Protein AF-A0A956Y1V3-F1 (afdb_monomer_lite)

Secondary structure (DSSP, 8-state):
-GGG-SSEEEEES-GGG-HHHHHHHHTS-GGGEEEEESS-TTGGGGS-S-SEEEE-S--SGGGHHHHHHHHTTSS-------S----

Radius of gyration: 12.69 Å; chains: 1; bounding box: 29×30×29 Å

Foldseek 3Di:
DQVPDQAAEEEDEPCVVPVPVLVVQQPGPQCRYEYEYAADLCCVVSHPRHVYYHYQNHVDPVSPVVVVCCVVVNDPDP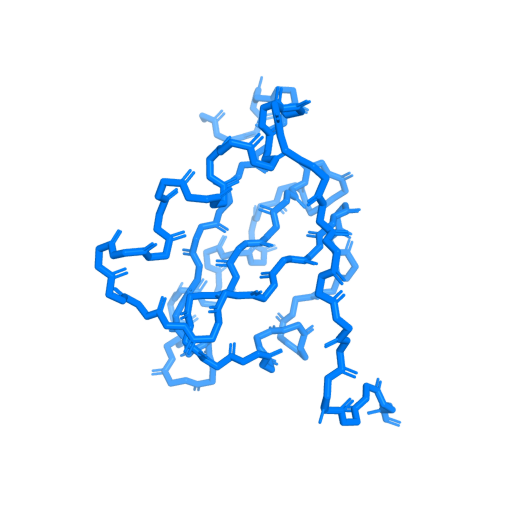DDDPDDPDD

Sequence (87 aa):
AASSAEQVVVFTRNLEENAQLAELVNGLPLERTVVVALHSPEDWRYIPRPQAYIMTYSPLPAAYEPVCRILSGQLPATGQVVINMDI

Structure (mmCIF, N/CA/C/O backbone):
data_AF-A0A956Y1V3-F1
#
_entry.id   AF-A0A956Y1V3-F1
#
loop_
_atom_site.group_PDB
_atom_site.id
_atom_site.type_symbol
_atom_site.label_atom_id
_atom_site.label_alt_id
_atom_site.label_comp_id
_atom_site.label_asym_id
_atom_site.label_entity_id
_atom_site.label_seq_id
_atom_site.pdbx_PDB_ins_code
_atom_site.Cartn_x
_atom_site.Cartn_y
_atom_site.Cartn_z
_atom_site.occupancy
_atom_site.B_iso_or_equiv
_atom_site.auth_seq_id
_atom_site.auth_comp_id
_atom_site.auth_asym_id
_atom_site.auth_atom_id
_atom_site.pdbx_PDB_model_num
ATOM 1 N N . ALA A 1 1 ? -5.520 11.886 12.462 1.00 74.19 1 ALA A N 1
ATOM 2 C CA . ALA A 1 1 ? -5.977 11.694 11.070 1.00 74.19 1 ALA A CA 1
ATOM 3 C C . ALA A 1 1 ? -6.136 10.207 10.755 1.00 74.19 1 ALA A C 1
ATOM 5 O O . ALA A 1 1 ?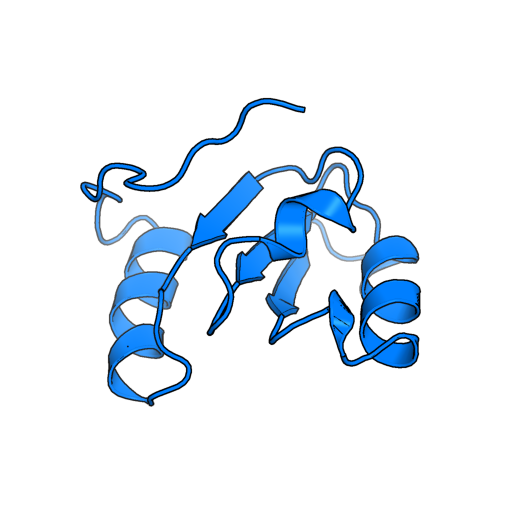 -7.268 9.770 10.635 1.00 74.19 1 ALA A O 1
ATOM 6 N N . ALA A 1 2 ? -5.061 9.406 10.723 1.00 87.38 2 ALA A N 1
ATOM 7 C CA . ALA A 1 2 ? -5.172 7.954 10.499 1.00 87.38 2 ALA A CA 1
ATOM 8 C C . ALA A 1 2 ? -5.951 7.217 11.610 1.00 87.38 2 ALA A C 1
ATOM 10 O O . ALA A 1 2 ? -6.753 6.337 11.328 1.00 87.38 2 ALA A O 1
ATOM 11 N N . SER A 1 3 ? -5.792 7.630 12.873 1.00 88.56 3 SER A N 1
ATOM 12 C CA . SER A 1 3 ? -6.499 7.042 14.024 1.00 88.56 3 SER A CA 1
ATOM 13 C C . SER A 1 3 ? -8.029 7.157 13.966 1.00 88.56 3 SER A C 1
ATOM 15 O O . SER A 1 3 ? -8.724 6.364 14.600 1.00 88.56 3 SER A O 1
ATOM 17 N N . SER A 1 4 ? -8.563 8.115 13.210 1.00 93.56 4 SER A N 1
ATOM 18 C CA . SER A 1 4 ? -10.003 8.345 13.048 1.00 93.56 4 SER A CA 1
ATOM 19 C C . SER A 1 4 ? -10.549 7.864 11.700 1.00 93.56 4 SER A C 1
ATOM 21 O O . SER A 1 4 ? -11.744 7.989 11.469 1.00 93.56 4 SER A O 1
ATOM 23 N N . ALA A 1 5 ? -9.700 7.358 10.800 1.00 96.00 5 ALA A N 1
ATOM 24 C CA . ALA A 1 5 ? -10.119 6.886 9.483 1.00 96.00 5 ALA A CA 1
ATOM 25 C C . ALA A 1 5 ? -10.677 5.459 9.568 1.00 96.00 5 ALA A C 1
ATOM 27 O O . ALA A 1 5 ? -10.103 4.614 10.246 1.00 96.00 5 ALA A O 1
ATOM 28 N N . GLU A 1 6 ? -11.772 5.160 8.873 1.00 96.06 6 GLU A N 1
ATOM 29 C CA . GLU A 1 6 ? -12.339 3.800 8.846 1.00 96.06 6 GLU A CA 1
ATOM 30 C C . GLU A 1 6 ? -11.387 2.790 8.194 1.00 96.06 6 GLU A C 1
ATOM 32 O O . GLU A 1 6 ? -11.267 1.658 8.658 1.00 96.06 6 GLU A O 1
ATOM 37 N N . GLN A 1 7 ? -10.653 3.232 7.173 1.00 96.25 7 GLN A N 1
ATOM 38 C CA . GLN A 1 7 ? -9.612 2.470 6.502 1.00 96.25 7 GLN A CA 1
ATOM 39 C C . GLN A 1 7 ? -8.410 3.371 6.225 1.00 96.25 7 GLN A C 1
ATOM 41 O O . GLN A 1 7 ? -8.556 4.556 5.913 1.00 96.25 7 GLN A O 1
ATOM 46 N N . VAL A 1 8 ? -7.214 2.803 6.337 1.00 97.94 8 VAL A N 1
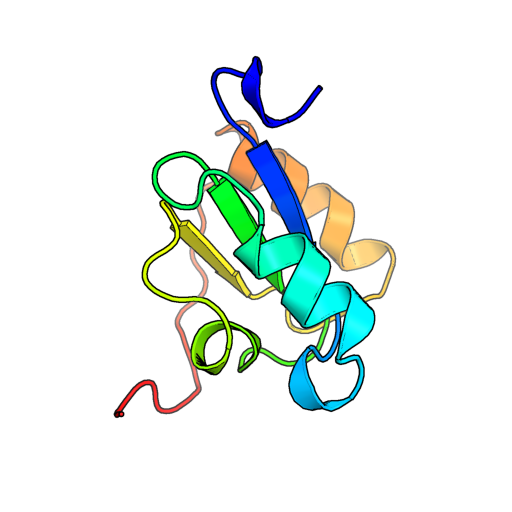ATOM 47 C CA . VAL A 1 8 ? -5.956 3.471 6.002 1.00 97.94 8 VAL A CA 1
ATOM 48 C C . VAL A 1 8 ? -5.339 2.750 4.813 1.00 97.94 8 VAL A C 1
ATOM 50 O O . VAL A 1 8 ? -5.238 1.528 4.817 1.00 97.94 8 VAL A O 1
ATOM 53 N N . VAL A 1 9 ? -4.904 3.497 3.802 1.00 97.50 9 VAL A N 1
ATOM 54 C CA . VAL A 1 9 ? -4.061 2.968 2.725 1.00 97.50 9 VAL A CA 1
ATOM 55 C C . VAL A 1 9 ? -2.701 3.632 2.848 1.00 97.50 9 VAL A C 1
ATOM 57 O O . VAL A 1 9 ? -2.611 4.861 2.828 1.00 97.50 9 VAL A O 1
ATOM 60 N N . VAL A 1 10 ? -1.648 2.832 2.992 1.00 96.94 10 VAL A N 1
ATOM 61 C CA . VAL A 1 10 ? -0.272 3.324 3.081 1.00 96.94 10 VAL A CA 1
ATOM 62 C C . VAL A 1 10 ? 0.564 2.745 1.952 1.00 96.94 10 VAL A C 1
ATOM 64 O O . VAL A 1 10 ? 0.567 1.540 1.720 1.00 96.94 10 VAL A O 1
ATOM 67 N N . PHE A 1 11 ? 1.276 3.619 1.249 1.00 96.88 11 PHE A N 1
ATOM 68 C CA . PHE A 1 11 ? 2.220 3.232 0.210 1.00 96.88 11 PHE A CA 1
ATOM 69 C C . PHE A 1 11 ? 3.623 3.196 0.809 1.00 96.88 11 PHE A C 1
ATOM 71 O O . PHE A 1 11 ? 4.076 4.191 1.379 1.00 96.88 11 PHE A O 1
ATOM 78 N N . THR A 1 12 ? 4.307 2.063 0.684 1.00 97.31 12 THR A N 1
ATOM 79 C CA . THR A 1 12 ? 5.653 1.853 1.226 1.00 97.31 12 THR A CA 1
ATOM 80 C C . THR A 1 12 ? 6.666 1.670 0.107 1.00 97.31 12 THR A C 1
ATOM 82 O O . THR A 1 12 ? 6.325 1.335 -1.030 1.00 97.31 12 THR A O 1
ATOM 85 N N . ARG A 1 13 ? 7.936 1.924 0.420 1.00 96.12 13 ARG A N 1
ATOM 86 C CA . ARG A 1 13 ? 9.057 1.686 -0.486 1.00 96.12 13 ARG A CA 1
ATOM 87 C C . ARG A 1 13 ? 10.288 1.318 0.335 1.00 96.12 13 ARG A C 1
ATOM 89 O O . ARG A 1 13 ? 10.849 2.203 0.972 1.00 96.12 13 ARG A O 1
ATOM 96 N N . ASN A 1 14 ? 10.702 0.053 0.251 1.00 95.56 14 ASN A N 1
ATOM 97 C CA . ASN A 1 14 ? 11.927 -0.488 0.850 1.00 95.56 14 ASN A CA 1
ATOM 98 C C . ASN A 1 14 ? 12.037 -0.148 2.347 1.00 95.56 14 ASN A C 1
ATOM 100 O O . ASN A 1 14 ? 12.907 0.619 2.756 1.00 95.56 14 ASN A O 1
ATOM 104 N N . LEU A 1 15 ? 11.145 -0.706 3.170 1.00 96.38 15 LEU A N 1
ATOM 105 C CA . LEU A 1 15 ? 11.135 -0.464 4.618 1.00 96.38 15 LEU A CA 1
ATOM 106 C C . LEU A 1 15 ? 12.435 -0.885 5.311 1.00 96.38 15 LEU A C 1
ATOM 108 O O . LEU A 1 15 ? 12.829 -0.238 6.279 1.00 96.38 15 LEU A O 1
ATOM 112 N N . GLU A 1 16 ? 13.123 -1.901 4.786 1.00 95.50 16 GLU A N 1
ATOM 113 C CA . GLU A 1 16 ? 14.466 -2.300 5.230 1.00 95.50 16 GLU A CA 1
ATOM 114 C C . GLU A 1 16 ? 15.454 -1.121 5.238 1.00 95.50 16 GLU A C 1
ATOM 116 O O . GLU A 1 16 ? 16.270 -0.988 6.147 1.00 95.50 16 GLU A O 1
ATOM 121 N N . GLU A 1 17 ? 15.360 -0.237 4.243 1.00 96.38 17 GLU A N 1
ATOM 122 C CA . GLU A 1 17 ? 16.283 0.883 4.047 1.00 96.38 17 GLU A CA 1
ATOM 123 C C . GLU A 1 17 ? 15.824 2.163 4.767 1.00 96.38 17 GLU A C 1
ATOM 125 O O . GLU A 1 17 ? 16.542 3.165 4.782 1.00 96.38 17 GLU A O 1
ATOM 130 N N . ASN A 1 18 ? 14.618 2.171 5.349 1.00 94.81 18 ASN A N 1
ATOM 131 C CA . ASN A 1 18 ? 13.999 3.378 5.884 1.00 94.81 18 ASN A CA 1
ATOM 132 C C . ASN A 1 18 ? 13.295 3.129 7.224 1.00 94.81 18 ASN A C 1
ATOM 134 O O . ASN A 1 18 ? 12.073 2.990 7.303 1.00 94.81 18 ASN A O 1
ATOM 138 N N . ALA A 1 19 ? 14.086 3.160 8.300 1.00 94.12 19 ALA A N 1
ATOM 139 C CA . ALA A 1 19 ? 13.609 2.958 9.667 1.00 94.12 19 ALA A CA 1
ATOM 140 C C . ALA A 1 19 ? 12.502 3.944 10.088 1.00 94.12 19 ALA A C 1
ATOM 142 O O . ALA A 1 19 ? 11.585 3.560 10.805 1.00 94.12 19 ALA A O 1
ATOM 143 N N . GLN A 1 20 ? 12.543 5.194 9.612 1.00 95.56 20 GLN A N 1
ATOM 144 C CA . GLN A 1 20 ? 11.525 6.204 9.933 1.00 95.56 20 GLN A CA 1
ATOM 145 C C . GLN A 1 20 ? 10.183 5.871 9.275 1.00 95.56 20 GLN A C 1
ATOM 147 O O . GLN A 1 20 ? 9.127 6.018 9.888 1.00 95.56 20 GLN A O 1
ATOM 152 N N . LEU A 1 21 ? 10.214 5.388 8.030 1.00 95.19 21 LEU A N 1
ATOM 153 C CA . LEU A 1 21 ? 9.011 4.917 7.354 1.00 95.19 21 LEU A CA 1
ATOM 154 C C . LEU A 1 21 ? 8.482 3.634 8.005 1.00 95.19 21 LEU A C 1
ATOM 156 O O . LEU A 1 21 ? 7.273 3.501 8.174 1.00 95.19 21 LEU A O 1
ATOM 160 N N . ALA A 1 22 ? 9.364 2.722 8.421 1.00 95.81 22 ALA A N 1
ATOM 161 C CA . ALA A 1 22 ? 8.966 1.523 9.153 1.00 95.81 22 ALA A CA 1
ATOM 162 C C . ALA A 1 22 ? 8.283 1.877 10.486 1.00 95.81 22 ALA A C 1
ATOM 164 O O . ALA A 1 22 ? 7.229 1.323 10.794 1.00 95.81 22 ALA A O 1
ATOM 165 N N . GLU A 1 23 ? 8.827 2.831 11.245 1.00 96.00 23 GLU A N 1
ATOM 166 C CA . GLU A 1 23 ? 8.219 3.333 12.482 1.00 96.00 23 GLU A CA 1
ATOM 167 C C . GLU A 1 23 ? 6.848 3.971 12.219 1.00 96.00 23 GLU A C 1
ATOM 169 O O . GLU A 1 23 ? 5.874 3.643 12.898 1.00 96.00 23 GLU A O 1
ATOM 174 N N . LEU A 1 24 ? 6.741 4.811 11.183 1.00 95.06 24 LEU A N 1
ATOM 175 C CA . LEU A 1 24 ? 5.473 5.421 10.782 1.00 95.06 24 LEU A CA 1
ATOM 176 C C . LEU A 1 24 ? 4.408 4.362 10.481 1.00 95.06 24 LEU A C 1
ATOM 178 O O . LEU A 1 24 ? 3.287 4.477 10.971 1.00 95.06 24 LEU A O 1
ATOM 182 N N . VAL A 1 25 ? 4.748 3.346 9.682 1.00 96.19 25 VAL A N 1
ATOM 183 C CA . VAL A 1 25 ? 3.811 2.284 9.293 1.00 96.19 25 VAL A CA 1
ATOM 184 C C . VAL A 1 25 ? 3.395 1.455 10.507 1.00 96.19 25 VAL A C 1
ATOM 186 O O . VAL A 1 25 ? 2.210 1.187 10.674 1.00 96.19 25 VAL A O 1
ATOM 189 N N . ASN A 1 26 ? 4.334 1.098 11.386 1.00 95.62 26 ASN A N 1
ATOM 190 C CA . ASN A 1 26 ? 4.037 0.335 12.601 1.00 95.62 26 ASN A CA 1
ATOM 191 C C . ASN A 1 26 ? 3.203 1.123 13.628 1.00 95.62 26 ASN A C 1
ATOM 193 O O . ASN A 1 26 ? 2.526 0.519 14.456 1.00 95.62 26 ASN A O 1
ATOM 197 N N . GLY A 1 27 ? 3.208 2.458 13.560 1.00 95.75 27 GLY A N 1
ATOM 198 C CA . GLY A 1 27 ? 2.328 3.321 14.352 1.00 95.75 27 GLY A CA 1
ATOM 199 C C . GLY A 1 27 ? 0.893 3.443 13.818 1.00 95.75 27 GLY A C 1
ATOM 200 O O . GLY A 1 27 ? 0.061 4.096 14.454 1.00 95.75 27 GLY A O 1
ATOM 201 N N . LEU A 1 28 ? 0.584 2.864 12.652 1.00 96.81 28 LEU A N 1
ATOM 202 C CA . LEU A 1 28 ? -0.763 2.872 12.080 1.00 96.81 28 LEU A CA 1
ATOM 203 C C . LEU A 1 28 ? -1.667 1.822 12.751 1.00 96.81 28 LEU A C 1
ATOM 205 O O . LEU A 1 28 ? -1.181 0.828 13.284 1.00 96.81 28 LEU A O 1
ATOM 209 N N . PRO A 1 29 ? -3.000 1.997 12.696 1.00 96.81 29 PRO A N 1
ATOM 210 C CA . PRO A 1 29 ? -3.942 0.958 13.105 1.00 96.81 29 PRO A CA 1
ATOM 211 C C . PRO A 1 29 ? -3.943 -0.191 12.078 1.00 96.81 29 PRO A C 1
ATOM 213 O O . PRO A 1 29 ? -4.737 -0.201 11.128 1.00 96.81 29 PRO A O 1
ATOM 216 N N . LEU A 1 30 ? -2.988 -1.116 12.211 1.00 96.19 30 LEU A N 1
ATOM 217 C CA . LEU A 1 30 ? -2.667 -2.138 11.208 1.00 96.19 30 LEU A CA 1
ATOM 218 C C . LEU A 1 30 ? -3.864 -3.026 10.843 1.00 96.19 30 LEU A C 1
ATOM 220 O O . LEU A 1 30 ? -4.038 -3.363 9.674 1.00 96.19 30 LEU A O 1
ATOM 224 N N . GLU A 1 31 ? -4.754 -3.304 11.793 1.00 96.19 31 GLU A N 1
ATOM 225 C CA . GLU A 1 31 ? -5.975 -4.099 11.618 1.00 96.19 31 GLU A CA 1
ATOM 226 C C . GLU A 1 31 ? -6.968 -3.535 10.584 1.00 96.19 31 GLU A C 1
ATOM 228 O O . GLU A 1 31 ? -7.814 -4.268 10.071 1.00 96.19 31 GLU A O 1
ATOM 233 N N . ARG A 1 32 ? -6.851 -2.245 10.250 1.00 96.88 32 ARG A N 1
ATOM 234 C CA . ARG A 1 32 ? -7.624 -1.554 9.199 1.00 96.88 32 ARG A CA 1
ATOM 235 C C . ARG A 1 32 ? -6.732 -0.854 8.171 1.00 96.88 32 ARG A C 1
ATOM 237 O O . ARG A 1 32 ? -7.179 0.056 7.472 1.00 96.88 32 ARG A O 1
ATOM 244 N N . THR A 1 33 ? -5.460 -1.244 8.109 1.00 97.94 33 THR A N 1
ATOM 245 C CA . THR A 1 33 ? -4.486 -0.679 7.175 1.00 97.94 33 THR A CA 1
ATOM 246 C C . THR A 1 33 ? -4.238 -1.638 6.019 1.00 97.94 33 THR A C 1
ATOM 248 O O . THR A 1 33 ? -3.816 -2.776 6.222 1.00 97.94 33 THR A O 1
ATOM 251 N N . VAL A 1 34 ? -4.451 -1.153 4.798 1.00 98.00 34 VAL A N 1
ATOM 252 C CA . VAL A 1 34 ? -3.992 -1.784 3.561 1.00 98.00 34 VAL A CA 1
ATOM 253 C C . VAL A 1 34 ? -2.620 -1.220 3.216 1.00 98.00 34 VAL A C 1
ATOM 255 O O . VAL A 1 34 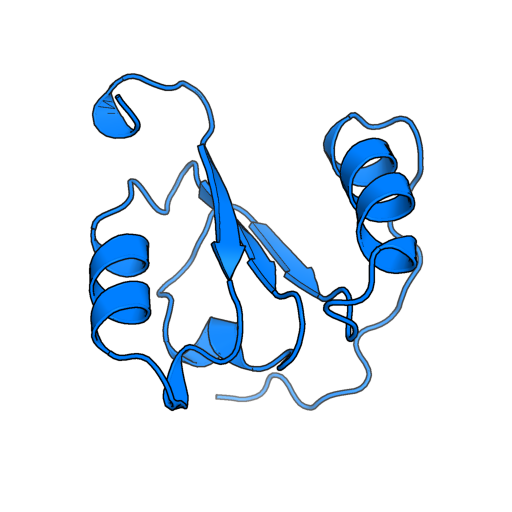? -2.455 -0.010 3.046 1.00 98.00 34 VAL A O 1
ATOM 258 N N . VAL A 1 35 ? -1.634 -2.098 3.100 1.00 97.81 35 VAL A N 1
ATOM 259 C CA . VAL A 1 35 ? -0.269 -1.734 2.717 1.00 97.81 35 VAL A CA 1
ATOM 260 C C . VAL A 1 35 ? -0.088 -1.977 1.225 1.00 97.81 35 VAL A C 1
ATOM 262 O O . VAL A 1 35 ? -0.412 -3.052 0.727 1.00 97.81 35 VAL A O 1
ATOM 265 N N . VAL A 1 36 ? 0.459 -0.994 0.518 1.00 97.81 36 VAL A N 1
ATOM 266 C CA . VAL A 1 36 ? 0.835 -1.089 -0.893 1.00 97.81 36 VAL A CA 1
ATOM 267 C C . VAL A 1 36 ? 2.347 -0.936 -1.006 1.00 97.81 36 VAL A C 1
ATOM 269 O O . VAL A 1 36 ? 2.875 0.173 -0.931 1.00 97.81 36 VAL A O 1
ATOM 272 N N . ALA A 1 37 ? 3.047 -2.048 -1.196 1.00 97.00 37 ALA A N 1
ATOM 273 C CA . ALA A 1 37 ? 4.490 -2.065 -1.364 1.00 97.00 37 ALA A CA 1
ATOM 274 C C . ALA A 1 37 ? 4.865 -1.755 -2.813 1.00 97.00 37 ALA A C 1
ATOM 276 O O . ALA A 1 37 ? 4.596 -2.538 -3.731 1.00 97.00 37 ALA A O 1
ATOM 277 N N . LEU A 1 38 ? 5.477 -0.585 -3.006 1.00 96.06 38 LEU A N 1
ATOM 278 C CA . LEU A 1 38 ? 5.766 -0.052 -4.330 1.00 96.06 38 LEU A CA 1
ATOM 279 C C . LEU A 1 38 ? 6.989 -0.685 -4.985 1.00 96.06 38 LEU A C 1
ATOM 281 O O . LEU A 1 38 ? 7.062 -0.709 -6.201 1.00 96.06 38 LEU A O 1
ATOM 285 N N . HIS A 1 39 ? 7.984 -1.141 -4.230 1.00 94.44 39 HIS A N 1
ATOM 286 C CA . HIS A 1 39 ? 9.261 -1.561 -4.812 1.00 94.44 39 HIS A CA 1
ATOM 287 C C . HIS A 1 39 ? 9.659 -2.956 -4.346 1.00 94.44 39 HIS A C 1
ATOM 289 O O . HIS A 1 39 ? 9.379 -3.920 -5.057 1.00 94.44 39 HIS A O 1
ATOM 295 N N . SER A 1 40 ? 10.261 -3.073 -3.161 1.00 91.38 40 SER A N 1
ATOM 296 C CA . SER A 1 40 ? 10.486 -4.379 -2.552 1.00 91.38 40 SER A CA 1
ATOM 297 C C . SER A 1 40 ? 9.146 -5.039 -2.205 1.00 91.38 40 SER A C 1
ATOM 299 O O . SER A 1 40 ? 8.338 -4.430 -1.499 1.00 91.38 40 SER A O 1
ATOM 301 N N . PRO A 1 41 ? 8.898 -6.284 -2.647 1.00 92.31 41 PRO A N 1
ATOM 302 C CA . PRO A 1 41 ? 7.745 -7.052 -2.199 1.00 92.31 41 PRO A CA 1
ATOM 303 C C . PRO A 1 41 ? 7.910 -7.570 -0.764 1.00 92.31 41 PRO A C 1
ATOM 305 O O . PRO A 1 41 ? 7.024 -8.268 -0.294 1.00 92.31 41 PRO A O 1
ATOM 308 N N . GLU A 1 42 ? 9.028 -7.286 -0.083 1.00 93.25 42 GLU A N 1
ATOM 309 C CA . GLU A 1 42 ? 9.388 -7.869 1.216 1.00 93.25 42 GLU A CA 1
ATOM 310 C C . GLU A 1 42 ? 9.100 -6.953 2.414 1.00 93.25 42 GLU A C 1
ATOM 312 O O . GLU A 1 42 ? 9.337 -7.345 3.557 1.00 93.25 42 GLU A O 1
ATOM 317 N N . ASP A 1 43 ? 8.521 -5.765 2.188 1.00 94.94 43 ASP A N 1
ATOM 318 C CA . ASP A 1 43 ? 8.138 -4.839 3.268 1.00 94.94 43 ASP A CA 1
ATOM 319 C C . ASP A 1 43 ? 7.211 -5.511 4.310 1.00 94.94 43 ASP A C 1
ATOM 321 O O . ASP A 1 43 ? 7.183 -5.096 5.468 1.00 94.94 43 ASP A O 1
ATOM 325 N N . TRP A 1 44 ? 6.492 -6.582 3.937 1.00 92.12 44 TRP A N 1
ATOM 326 C CA . TRP A 1 44 ? 5.647 -7.368 4.846 1.00 92.12 44 TRP A CA 1
ATOM 327 C C . TRP A 1 44 ? 6.408 -7.944 6.047 1.00 92.12 44 TRP A C 1
ATOM 329 O O . TRP A 1 44 ? 5.812 -8.110 7.108 1.00 92.12 44 TRP A O 1
ATOM 339 N N . ARG A 1 45 ? 7.718 -8.204 5.924 1.00 93.12 45 ARG A N 1
ATOM 340 C CA . ARG A 1 45 ? 8.539 -8.721 7.034 1.00 93.12 45 ARG A CA 1
ATOM 341 C C . ARG A 1 45 ? 8.687 -7.717 8.181 1.00 93.12 45 ARG A C 1
ATOM 343 O O . ARG A 1 45 ? 8.970 -8.111 9.307 1.00 93.12 45 ARG A O 1
ATOM 350 N N . TYR A 1 46 ? 8.464 -6.433 7.904 1.00 94.50 46 TYR A N 1
ATOM 351 C CA . TYR A 1 46 ? 8.598 -5.329 8.858 1.00 94.50 46 TYR A CA 1
ATOM 352 C C . TYR A 1 46 ? 7.248 -4.810 9.371 1.00 94.50 46 TYR A C 1
ATOM 354 O O . TYR A 1 46 ? 7.220 -3.845 10.136 1.00 94.50 46 TYR A O 1
ATOM 362 N N . ILE A 1 47 ? 6.132 -5.411 8.938 1.00 94.12 47 ILE A N 1
ATOM 363 C CA . ILE A 1 47 ? 4.778 -4.948 9.254 1.00 94.12 47 ILE A CA 1
ATOM 364 C C . ILE A 1 47 ? 3.960 -6.118 9.820 1.00 94.12 47 ILE A C 1
ATOM 366 O O . ILE A 1 47 ? 3.536 -7.005 9.074 1.00 94.12 47 ILE A O 1
ATOM 370 N N . PRO A 1 48 ? 3.680 -6.140 11.130 1.00 91.56 48 PRO A N 1
ATOM 371 C CA . PRO A 1 48 ? 2.969 -7.245 11.744 1.00 91.56 48 PRO A CA 1
ATOM 372 C C . PRO A 1 48 ? 1.471 -7.190 11.415 1.00 91.56 48 PRO A C 1
ATOM 374 O O . PRO A 1 48 ? 0.732 -6.383 11.968 1.00 91.56 48 PRO A O 1
ATOM 377 N N . ARG A 1 49 ? 1.006 -8.130 10.582 1.00 92.00 49 ARG A N 1
ATOM 378 C CA . ARG A 1 49 ? -0.422 -8.426 10.332 1.00 92.00 49 ARG A CA 1
ATOM 379 C C . ARG A 1 49 ? -1.277 -7.197 9.946 1.00 92.00 49 ARG A C 1
ATOM 381 O O . ARG A 1 49 ? -2.233 -6.880 10.658 1.00 92.00 49 ARG A O 1
ATOM 388 N N . PRO A 1 50 ? -0.981 -6.520 8.820 1.00 96.75 50 PRO A N 1
ATOM 389 C CA . PRO A 1 50 ? -1.899 -5.528 8.267 1.00 96.75 50 PRO A CA 1
ATOM 390 C C . PRO A 1 50 ? -3.209 -6.188 7.795 1.00 96.75 50 PRO A C 1
ATOM 392 O O . PRO A 1 50 ? -3.246 -7.394 7.547 1.00 96.75 50 PRO A O 1
ATOM 395 N N . GLN A 1 51 ? -4.269 -5.396 7.611 1.00 97.19 51 GLN A N 1
ATOM 396 C CA . GLN A 1 51 ? -5.548 -5.862 7.055 1.00 97.19 51 GLN A CA 1
ATOM 397 C C . GLN A 1 51 ? -5.366 -6.540 5.691 1.00 97.19 51 GLN A C 1
ATOM 399 O O . GLN A 1 51 ? -5.985 -7.566 5.410 1.00 97.19 51 GLN A O 1
ATOM 404 N N . ALA A 1 52 ? -4.536 -5.943 4.836 1.00 96.38 52 ALA A N 1
ATOM 405 C CA . ALA A 1 52 ? -4.173 -6.479 3.533 1.00 96.38 52 ALA A CA 1
ATOM 406 C C . ALA A 1 52 ? -2.802 -5.947 3.099 1.00 96.38 52 ALA A C 1
ATOM 408 O O . ALA A 1 52 ? -2.364 -4.882 3.541 1.00 96.38 52 ALA A O 1
ATOM 409 N N . TYR A 1 53 ? -2.143 -6.680 2.204 1.00 96.06 53 TYR A N 1
ATOM 410 C CA . TYR A 1 53 ? -0.838 -6.327 1.654 1.00 96.06 53 TYR A CA 1
ATOM 411 C C . TYR A 1 53 ? -0.838 -6.539 0.137 1.00 96.06 53 TYR A C 1
ATOM 413 O O . TYR A 1 53 ? -1.156 -7.627 -0.342 1.00 96.06 53 TYR A O 1
ATOM 421 N N . ILE A 1 54 ? -0.506 -5.493 -0.618 1.00 96.38 54 ILE A N 1
ATOM 422 C CA . ILE A 1 54 ? -0.466 -5.477 -2.083 1.00 96.38 54 ILE A CA 1
ATOM 423 C C . ILE A 1 54 ? 0.974 -5.235 -2.533 1.00 96.38 54 ILE A C 1
ATOM 425 O O . ILE A 1 54 ? 1.611 -4.284 -2.090 1.00 96.38 54 ILE A O 1
ATOM 429 N N . MET A 1 55 ? 1.461 -6.057 -3.461 1.00 95.44 55 MET A N 1
ATOM 430 C CA . MET A 1 55 ? 2.772 -5.906 -4.098 1.00 95.44 55 MET A CA 1
ATOM 431 C C . MET A 1 55 ? 2.593 -5.326 -5.502 1.00 95.44 55 MET A C 1
ATOM 433 O O . MET A 1 55 ? 1.878 -5.917 -6.313 1.00 95.44 55 MET A O 1
ATOM 437 N N . THR A 1 56 ? 3.236 -4.196 -5.814 1.00 95.25 56 THR A N 1
ATOM 438 C CA . THR A 1 56 ? 3.196 -3.622 -7.176 1.00 95.25 56 THR A CA 1
ATOM 439 C C . THR A 1 56 ? 4.473 -3.859 -7.979 1.00 95.25 56 THR A C 1
ATOM 441 O O . THR A 1 56 ? 4.454 -3.684 -9.196 1.00 95.25 56 THR A O 1
ATOM 444 N N . TYR A 1 57 ? 5.572 -4.251 -7.322 1.00 93.75 57 TYR A N 1
ATOM 445 C CA . TYR A 1 57 ? 6.892 -4.515 -7.921 1.00 93.75 57 TYR A CA 1
ATOM 446 C C . TYR A 1 57 ? 7.514 -3.340 -8.704 1.00 93.75 57 TYR A C 1
ATOM 448 O O . TYR A 1 57 ? 8.530 -3.509 -9.378 1.00 93.75 57 TYR A O 1
ATOM 456 N N . SER A 1 58 ? 6.926 -2.142 -8.656 1.00 93.81 58 SER A N 1
ATOM 457 C CA . SER A 1 58 ? 7.438 -0.966 -9.356 1.00 93.81 58 SER A CA 1
ATOM 458 C C . SER A 1 58 ? 6.971 0.346 -8.715 1.00 93.81 58 SER A C 1
ATOM 460 O O . SER A 1 58 ? 5.763 0.558 -8.566 1.00 93.81 58 SER A O 1
ATOM 462 N N . PRO A 1 59 ? 7.900 1.266 -8.383 1.00 94.50 59 PRO A N 1
ATOM 463 C CA . PRO A 1 59 ? 7.561 2.600 -7.896 1.00 94.50 59 PRO A CA 1
ATOM 464 C C . PRO A 1 59 ? 7.251 3.577 -9.040 1.00 94.50 59 PRO A C 1
ATOM 466 O O . PRO A 1 59 ? 7.115 4.777 -8.810 1.00 94.50 59 PRO A O 1
ATOM 469 N N . LEU A 1 60 ? 7.212 3.103 -10.290 1.00 96.12 60 LEU A N 1
ATOM 470 C CA . LEU A 1 60 ? 6.971 3.954 -11.449 1.00 96.12 60 LEU A CA 1
ATOM 471 C C . LEU A 1 60 ? 5.491 4.362 -11.537 1.00 96.12 60 LEU A C 1
ATOM 473 O O . LEU A 1 60 ? 4.619 3.589 -11.136 1.00 96.12 60 LEU A O 1
ATOM 477 N N . PRO A 1 61 ? 5.178 5.526 -12.142 1.00 95.06 61 PRO A N 1
ATOM 478 C CA . PRO A 1 61 ? 3.805 6.020 -12.295 1.00 95.06 61 PRO A CA 1
ATOM 479 C C . PRO A 1 61 ? 2.803 4.995 -12.852 1.00 95.06 61 PRO A C 1
ATOM 481 O O . PRO A 1 61 ? 1.642 4.985 -12.452 1.00 95.06 61 PRO A O 1
ATOM 484 N N . ALA A 1 62 ? 3.259 4.088 -13.721 1.00 94.62 62 ALA A N 1
ATOM 485 C CA . ALA A 1 62 ? 2.432 3.042 -14.320 1.00 94.62 62 ALA A CA 1
ATOM 486 C C . ALA A 1 62 ? 1.830 2.047 -13.306 1.00 94.62 62 ALA A C 1
ATOM 488 O O . ALA A 1 62 ? 0.832 1.403 -13.618 1.00 94.62 62 ALA A O 1
ATOM 489 N N . ALA A 1 63 ? 2.393 1.920 -12.099 1.00 93.31 63 ALA A N 1
ATOM 490 C CA . ALA A 1 63 ? 1.861 1.034 -11.065 1.00 93.31 63 ALA A CA 1
ATOM 491 C C . ALA A 1 63 ? 0.667 1.628 -10.296 1.00 93.31 63 ALA A C 1
ATOM 493 O O . ALA A 1 63 ? -0.121 0.877 -9.722 1.00 93.31 63 ALA A O 1
ATOM 494 N N . TYR A 1 64 ? 0.509 2.957 -10.286 1.00 95.12 64 TYR A N 1
ATOM 495 C CA . TYR A 1 64 ? -0.460 3.637 -9.420 1.00 95.12 64 TYR A CA 1
ATOM 496 C C . TYR A 1 64 ? -1.904 3.508 -9.914 1.00 95.12 64 TYR A C 1
ATOM 498 O O . TYR A 1 64 ? -2.805 3.247 -9.120 1.00 95.12 64 TYR A O 1
ATOM 506 N N . GLU A 1 65 ? -2.153 3.667 -11.215 1.00 96.25 65 GLU A N 1
ATOM 507 C CA . GLU A 1 65 ? -3.518 3.553 -11.741 1.00 96.25 65 GLU A CA 1
ATOM 508 C C . GLU A 1 65 ? -4.101 2.141 -11.525 1.00 96.25 65 GLU A C 1
ATOM 510 O O . GLU A 1 65 ? -5.185 2.043 -10.940 1.00 96.25 65 GLU A O 1
ATOM 515 N N . PRO A 1 66 ? -3.413 1.039 -11.895 1.00 96.00 66 PRO A N 1
ATOM 516 C CA . PRO A 1 66 ? -3.934 -0.303 -11.657 1.00 96.00 66 PRO A CA 1
ATOM 517 C C . PRO A 1 66 ? -4.202 -0.583 -10.177 1.00 96.00 66 PRO A C 1
ATOM 519 O O . PRO A 1 66 ? -5.258 -1.125 -9.852 1.00 96.00 66 PRO A O 1
ATOM 522 N N . VAL A 1 67 ? -3.304 -0.177 -9.266 1.00 96.75 67 VAL A N 1
ATOM 523 C CA . VAL A 1 67 ? -3.511 -0.429 -7.832 1.00 96.75 67 VAL A CA 1
ATOM 524 C C . VAL A 1 67 ? -4.674 0.383 -7.268 1.00 96.75 67 VAL A C 1
ATOM 526 O O . VAL A 1 67 ? -5.471 -0.163 -6.512 1.00 96.75 67 VAL A O 1
ATOM 529 N N . CYS A 1 68 ? -4.863 1.636 -7.688 1.00 96.62 68 CYS A N 1
ATOM 530 C CA . CYS A 1 68 ? -6.033 2.426 -7.295 1.00 96.62 68 CYS A CA 1
ATOM 531 C C . CYS A 1 68 ? -7.344 1.802 -7.799 1.00 96.62 68 CYS A C 1
ATOM 533 O O . CYS A 1 68 ? -8.345 1.780 -7.078 1.00 96.62 68 CYS A O 1
ATOM 535 N N . ARG A 1 69 ? -7.352 1.247 -9.017 1.00 98.06 69 ARG A N 1
ATOM 536 C CA . ARG A 1 69 ? -8.513 0.525 -9.561 1.00 98.06 69 ARG A CA 1
ATOM 537 C C . ARG A 1 69 ? -8.782 -0.786 -8.819 1.00 98.06 69 ARG A C 1
ATOM 539 O O . ARG A 1 69 ? -9.942 -1.134 -8.628 1.00 98.06 69 ARG A O 1
ATOM 546 N N . ILE A 1 70 ? -7.745 -1.482 -8.357 1.00 97.31 70 ILE A N 1
ATOM 547 C CA . ILE A 1 70 ? -7.888 -2.667 -7.498 1.00 97.31 70 ILE A CA 1
ATOM 548 C C . ILE A 1 70 ? -8.454 -2.282 -6.127 1.00 97.31 70 ILE A C 1
ATOM 550 O O . ILE A 1 70 ? -9.452 -2.852 -5.694 1.00 97.31 70 ILE A O 1
ATOM 554 N N . LEU A 1 71 ? -7.871 -1.275 -5.470 1.00 96.81 71 LEU A N 1
ATOM 555 C CA . LEU A 1 71 ? -8.301 -0.785 -4.155 1.00 96.81 71 LEU A CA 1
ATOM 556 C C . LEU A 1 71 ? -9.758 -0.300 -4.150 1.00 96.81 71 LEU A C 1
ATOM 558 O O . LEU A 1 71 ? -10.461 -0.468 -3.161 1.00 96.81 71 LEU A O 1
ATOM 562 N N . SER A 1 72 ? -10.221 0.277 -5.261 1.00 96.81 72 SER A N 1
ATOM 563 C CA . SER A 1 72 ? -11.608 0.732 -5.435 1.00 96.81 72 SER A CA 1
ATOM 564 C C . SER A 1 72 ? -12.564 -0.348 -5.960 1.00 96.81 72 SER A C 1
ATOM 566 O O . SER A 1 72 ? -13.731 -0.056 -6.215 1.00 96.81 72 SER A O 1
ATOM 568 N N . GLY A 1 73 ? -12.096 -1.587 -6.144 1.00 96.69 73 GLY A N 1
ATOM 569 C CA . GLY A 1 73 ? -12.915 -2.708 -6.616 1.00 96.69 73 GLY A CA 1
ATOM 570 C C . GLY A 1 73 ? -13.271 -2.671 -8.108 1.00 96.69 73 GLY A C 1
ATOM 571 O O . GLY A 1 73 ? -14.105 -3.450 -8.560 1.00 96.69 73 GLY A O 1
ATOM 572 N N . GLN A 1 74 ? -12.651 -1.788 -8.892 1.00 98.44 74 GLN A N 1
ATOM 573 C CA . GLN A 1 74 ? -12.874 -1.664 -10.338 1.00 98.44 74 GLN A CA 1
ATOM 574 C C . GLN A 1 74 ? -12.092 -2.691 -11.165 1.00 98.44 74 GLN A C 1
ATOM 576 O O . GLN A 1 74 ? -12.431 -2.932 -12.325 1.00 98.44 74 GLN A O 1
ATOM 581 N N . LEU A 1 75 ? -11.015 -3.250 -10.608 1.00 97.81 75 LEU A N 1
ATOM 582 C CA . LEU A 1 75 ? -10.228 -4.323 -11.211 1.00 97.81 75 LEU A CA 1
ATOM 583 C C . LEU A 1 75 ? -9.957 -5.426 -10.180 1.00 97.81 75 LEU A C 1
ATOM 585 O O . LEU A 1 75 ? -9.633 -5.114 -9.037 1.00 97.81 75 LEU A O 1
ATOM 589 N N . PRO A 1 76 ? -10.030 -6.713 -10.559 1.00 96.88 76 PRO A N 1
ATOM 590 C CA . PRO A 1 76 ? -9.577 -7.790 -9.689 1.00 96.88 76 PR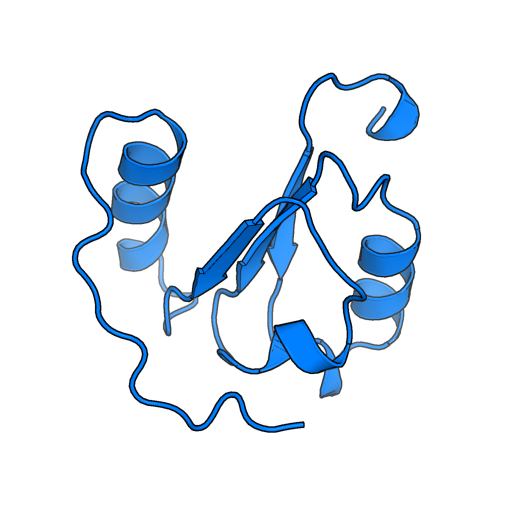O A CA 1
ATOM 591 C C . PRO A 1 76 ? -8.041 -7.846 -9.637 1.00 96.88 76 PRO A C 1
ATOM 593 O O . PRO A 1 76 ? -7.368 -7.682 -10.657 1.00 96.88 76 PRO A O 1
ATOM 596 N N . ALA A 1 77 ? -7.482 -8.150 -8.463 1.00 95.44 77 ALA A N 1
ATOM 597 C CA . ALA A 1 77 ? -6.073 -8.513 -8.330 1.00 95.44 77 ALA A CA 1
ATOM 598 C C . ALA A 1 77 ? -5.870 -9.957 -8.817 1.00 95.44 77 ALA A C 1
ATOM 600 O O . ALA A 1 77 ? -6.281 -10.905 -8.155 1.00 95.44 77 ALA A O 1
ATOM 601 N N . THR A 1 78 ? -5.269 -10.124 -9.994 1.00 95.81 78 THR A N 1
ATOM 602 C CA . THR A 1 78 ? -5.068 -11.437 -10.644 1.00 95.81 78 THR A CA 1
ATOM 603 C C . THR A 1 78 ? -3.614 -11.906 -10.639 1.00 95.81 78 THR A C 1
ATOM 605 O O . THR A 1 78 ? -3.324 -13.015 -11.084 1.00 95.81 78 THR A O 1
ATOM 608 N N . GLY A 1 79 ? -2.695 -11.073 -10.140 1.00 91.56 79 GLY A N 1
ATOM 609 C CA . GLY A 1 79 ? -1.288 -11.429 -9.997 1.00 91.56 79 GLY A CA 1
ATOM 610 C C . GLY A 1 79 ? -1.092 -12.562 -8.991 1.00 91.56 79 GLY A C 1
ATOM 611 O O . GLY A 1 79 ? -1.813 -12.665 -8.000 1.00 91.56 79 GLY A O 1
ATOM 612 N N . GLN A 1 80 ? -0.095 -13.403 -9.247 1.00 92.19 80 GLN A N 1
ATOM 613 C CA . GLN A 1 80 ? 0.342 -14.443 -8.323 1.00 92.19 80 GLN A CA 1
ATOM 614 C C . GLN A 1 80 ? 1.651 -14.016 -7.669 1.00 92.19 80 GLN A C 1
ATOM 616 O O . GL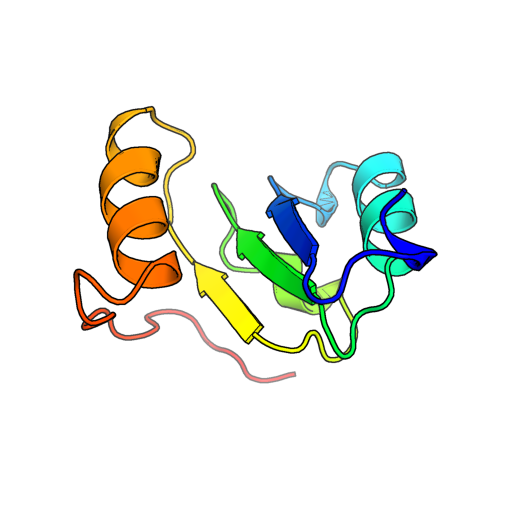N A 1 80 ? 2.507 -13.413 -8.316 1.00 92.19 80 GLN A O 1
ATOM 621 N N . VAL A 1 81 ? 1.801 -14.326 -6.383 1.00 90.50 81 VAL A N 1
ATOM 622 C CA . VAL A 1 81 ? 3.036 -14.045 -5.650 1.00 90.50 81 VAL A CA 1
ATOM 623 C C . VAL A 1 81 ? 4.135 -14.970 -6.172 1.00 90.50 81 VAL A C 1
ATOM 625 O O . VAL A 1 81 ? 3.965 -16.185 -6.202 1.00 90.50 81 VAL A O 1
ATOM 628 N N . VAL A 1 82 ? 5.257 -14.380 -6.587 1.00 88.00 82 VAL A N 1
ATOM 629 C CA . VAL A 1 82 ? 6.413 -15.090 -7.175 1.00 88.00 82 VAL A CA 1
ATOM 630 C C . VAL A 1 82 ? 7.646 -15.102 -6.265 1.00 88.00 82 VAL A C 1
ATOM 632 O O . VAL A 1 82 ? 8.745 -15.419 -6.710 1.00 88.00 82 VAL A O 1
ATOM 635 N N . ILE A 1 83 ? 7.476 -14.739 -4.993 1.00 87.06 83 ILE A N 1
ATOM 636 C CA . ILE A 1 83 ? 8.522 -14.784 -3.965 1.00 87.06 83 ILE A CA 1
ATOM 637 C C . ILE A 1 83 ? 8.167 -15.811 -2.894 1.00 87.06 83 ILE A C 1
ATOM 639 O O . ILE A 1 83 ? 6.993 -16.144 -2.718 1.00 87.06 83 ILE A O 1
ATOM 643 N N . ASN A 1 84 ? 9.175 -16.289 -2.162 1.00 86.25 84 ASN A N 1
ATOM 644 C CA . ASN A 1 84 ? 8.905 -17.091 -0.981 1.00 86.25 84 ASN A CA 1
ATOM 645 C C . ASN A 1 84 ? 8.385 -16.193 0.158 1.00 86.25 84 ASN A C 1
ATOM 647 O O . ASN A 1 84 ? 9.013 -15.190 0.501 1.00 86.25 84 ASN A O 1
ATOM 651 N N . MET A 1 85 ? 7.236 -16.571 0.714 1.00 81.19 85 MET A N 1
ATOM 652 C CA . MET A 1 85 ? 6.577 -15.910 1.843 1.00 81.19 85 MET A CA 1
ATOM 653 C C . MET A 1 85 ? 6.788 -16.656 3.168 1.00 81.19 85 MET A C 1
ATOM 655 O O . MET A 1 85 ? 6.198 -16.272 4.177 1.00 81.19 85 MET A O 1
ATOM 659 N N . ASP A 1 86 ? 7.595 -17.719 3.169 1.00 78.69 86 ASP A N 1
ATOM 660 C CA . ASP A 1 86 ? 7.976 -18.427 4.387 1.00 78.69 86 ASP A CA 1
ATOM 661 C C . ASP A 1 86 ? 8.721 -17.484 5.348 1.00 78.69 86 ASP A C 1
ATOM 663 O O . ASP A 1 86 ? 9.481 -16.601 4.929 1.00 78.69 86 ASP A O 1
ATOM 667 N N . ILE A 1 87 ? 8.449 -17.676 6.640 1.00 60.53 87 ILE A N 1
ATOM 668 C CA . ILE A 1 87 ? 8.994 -16.916 7.774 1.00 60.53 87 ILE A CA 1
ATOM 669 C C . ILE A 1 87 ? 10.174 -17.681 8.367 1.00 60.53 87 ILE A C 1
ATOM 671 O O . ILE A 1 87 ? 10.001 -18.896 8.619 1.00 60.53 87 ILE A O 1
#

pLDDT: mean 94.08, std 5.43, range [60.53, 98.44]